Protein AF-A0A3D9HV54-F1 (afdb_monomer_lite)

Radius of gyration: 22.39 Å; chains: 1; bounding box: 38×68×76 Å

Foldseek 3Di:
DDDDDDDDDPDDDPDPPVVVLLVVLVVLLVVLLVLLVCQLVDQLVPDDLVVNLVSLVVSLVSLVVSVVSLVVVVVVVDPDDPPVPPDDPPDDDDPDQCPDDFADFDRLVPQDPSLLVSLSVQLNVLSVVLNVLSPDPDRDSVSSSVSSVSNSVSSVRNRTTDDD

Organism: NCBI:txid1461337

Structure (mmCIF, N/CA/C/O backbone):
data_AF-A0A3D9HV54-F1
#
_entry.id   AF-A0A3D9HV54-F1
#
loop_
_atom_site.group_PDB
_atom_site.id
_atom_site.type_symbol
_atom_site.label_atom_id
_atom_site.label_alt_id
_atom_site.label_comp_id
_atom_site.label_asym_id
_atom_site.label_entity_id
_atom_site.label_seq_id
_atom_site.pdbx_PDB_ins_code
_atom_site.Cartn_x
_atom_site.Cartn_y
_atom_site.Cartn_z
_atom_site.occupancy
_atom_site.B_iso_or_equiv
_atom_site.auth_seq_id
_atom_site.auth_comp_id
_atom_site.auth_asym_id
_atom_site.auth_atom_id
_atom_site.pdbx_PDB_model_num
ATOM 1 N N . MET A 1 1 ? -5.343 48.572 -54.296 1.00 38.91 1 MET A N 1
ATOM 2 C CA . MET A 1 1 ? -4.348 47.652 -54.892 1.00 38.91 1 MET A CA 1
ATOM 3 C C . MET A 1 1 ? -3.222 47.419 -53.892 1.00 38.91 1 MET A C 1
ATOM 5 O O . MET A 1 1 ? -2.746 48.398 -53.340 1.00 38.91 1 MET A O 1
ATOM 9 N N . ARG A 1 2 ? -2.795 46.152 -53.765 1.00 39.44 2 ARG A N 1
ATOM 10 C CA . ARG A 1 2 ? -1.556 45.629 -53.140 1.00 39.44 2 ARG A CA 1
ATOM 11 C C . ARG A 1 2 ? -1.528 45.375 -51.621 1.00 39.44 2 ARG A C 1
ATOM 13 O O . ARG A 1 2 ? -1.143 46.209 -50.817 1.00 39.44 2 ARG A O 1
ATOM 20 N N . ASN A 1 3 ? -1.877 44.122 -51.334 1.00 39.56 3 ASN A N 1
ATOM 21 C CA . ASN A 1 3 ? -1.384 43.187 -50.318 1.00 39.56 3 ASN A CA 1
ATOM 22 C C . ASN A 1 3 ? 0.049 43.420 -49.796 1.00 39.56 3 ASN A C 1
ATOM 24 O O . ASN A 1 3 ? 0.972 43.557 -50.596 1.00 39.56 3 ASN A O 1
ATOM 28 N N . LEU A 1 4 ? 0.227 43.252 -48.481 1.00 38.97 4 LEU A N 1
ATOM 29 C CA . LEU A 1 4 ? 1.415 42.666 -47.839 1.00 38.97 4 LEU A CA 1
ATOM 30 C C . LEU A 1 4 ? 0.943 42.040 -46.504 1.00 38.97 4 LEU A C 1
ATOM 32 O O . LEU A 1 4 ? 0.671 42.746 -45.544 1.00 38.97 4 LEU A O 1
ATOM 36 N N . VAL A 1 5 ? 0.444 40.801 -46.527 1.00 40.56 5 VAL A N 1
ATOM 37 C CA . VAL A 1 5 ? 1.147 39.594 -46.042 1.00 40.56 5 VAL A CA 1
ATOM 38 C C . VAL A 1 5 ? 1.721 39.774 -44.627 1.00 40.56 5 VAL A C 1
ATOM 40 O O . VAL A 1 5 ? 2.899 40.063 -44.453 1.00 40.56 5 VAL A O 1
ATOM 43 N N . ALA A 1 6 ? 0.875 39.557 -43.614 1.00 39.00 6 ALA A N 1
ATOM 44 C CA . ALA A 1 6 ? 1.312 39.239 -42.257 1.00 39.00 6 ALA A CA 1
ATOM 45 C C . ALA A 1 6 ? 1.512 37.717 -42.172 1.00 39.00 6 ALA A C 1
ATOM 47 O O . ALA A 1 6 ? 0.553 36.950 -42.089 1.00 39.00 6 ALA A O 1
ATOM 48 N N . VAL A 1 7 ? 2.766 37.285 -42.280 1.00 40.84 7 VAL A N 1
ATOM 49 C CA . VAL A 1 7 ? 3.201 35.892 -42.147 1.00 40.84 7 VAL A CA 1
ATOM 50 C C . VAL A 1 7 ? 3.849 35.723 -40.776 1.00 40.84 7 VAL A C 1
ATOM 52 O O . VAL A 1 7 ? 4.821 36.399 -40.468 1.00 40.84 7 VAL A O 1
ATOM 55 N N . PHE A 1 8 ? 3.267 34.796 -40.009 1.00 36.28 8 PHE A N 1
ATOM 56 C CA . PHE A 1 8 ? 3.874 33.932 -38.993 1.00 36.28 8 PHE A CA 1
ATOM 57 C C . PHE A 1 8 ? 4.631 34.574 -37.821 1.00 36.28 8 PHE A C 1
ATOM 59 O O . PHE A 1 8 ? 5.726 35.096 -37.975 1.00 36.28 8 PHE A O 1
ATOM 66 N N . THR A 1 9 ? 4.124 34.343 -36.605 1.00 37.31 9 THR A N 1
ATOM 67 C CA . THR A 1 9 ? 4.749 33.412 -35.639 1.00 37.31 9 THR A CA 1
ATOM 68 C C . THR A 1 9 ? 3.738 33.124 -34.521 1.00 37.31 9 THR A C 1
ATOM 70 O O . THR A 1 9 ? 3.607 33.890 -33.575 1.00 37.31 9 THR A O 1
ATOM 73 N N . VAL A 1 10 ? 3.006 32.014 -34.636 1.00 37.72 10 VAL A N 1
ATOM 74 C CA . VAL A 1 10 ? 2.405 31.327 -33.483 1.00 37.72 10 VAL A CA 1
ATOM 75 C C . VAL A 1 10 ? 3.075 29.961 -33.432 1.00 37.72 10 VAL A C 1
ATOM 77 O O . VAL A 1 10 ? 2.656 29.008 -34.077 1.00 37.72 10 VAL A O 1
ATOM 80 N N . ILE A 1 11 ? 4.203 29.927 -32.738 1.00 40.66 11 ILE A N 1
ATOM 81 C CA . ILE A 1 11 ? 4.937 28.743 -32.291 1.00 40.66 11 ILE A CA 1
ATOM 82 C C . ILE A 1 11 ? 5.295 29.162 -30.854 1.00 40.66 11 ILE A C 1
ATOM 84 O O . ILE A 1 11 ? 5.874 30.227 -30.678 1.00 40.66 11 ILE A O 1
ATOM 88 N N . ILE A 1 12 ? 4.876 28.530 -29.762 1.00 38.94 12 ILE A N 1
ATOM 89 C CA . ILE A 1 12 ? 4.873 27.116 -29.397 1.00 38.94 12 ILE A CA 1
ATOM 90 C C . ILE A 1 12 ? 3.765 26.943 -28.346 1.00 38.94 12 ILE A C 1
ATOM 92 O O . ILE A 1 12 ? 3.745 27.675 -27.358 1.00 38.94 12 ILE A O 1
ATOM 96 N N . LEU A 1 13 ? 2.873 25.968 -28.508 1.00 40.38 13 LEU A N 1
ATOM 97 C CA . LEU A 1 13 ? 1.971 25.553 -27.430 1.00 40.38 13 LEU A CA 1
ATOM 98 C C . LEU A 1 13 ? 1.689 24.057 -27.554 1.00 40.38 13 LEU A C 1
ATOM 100 O O . LEU A 1 13 ? 0.578 23.636 -27.840 1.00 40.38 13 LEU A O 1
ATOM 104 N N . THR A 1 14 ? 2.736 23.252 -27.372 1.00 40.50 14 THR A N 1
ATOM 105 C CA . THR A 1 14 ? 2.618 21.785 -27.363 1.00 40.50 14 THR A CA 1
ATOM 106 C C . THR A 1 14 ? 3.770 21.132 -26.596 1.00 40.50 14 THR A C 1
ATOM 108 O O . THR A 1 14 ? 4.453 20.273 -27.122 1.00 40.50 14 THR A O 1
ATOM 111 N N . PHE A 1 15 ? 4.013 21.531 -25.342 1.00 37.34 15 PHE A N 1
ATOM 112 C CA . PHE A 1 15 ? 4.880 20.766 -24.418 1.00 37.34 15 PHE A CA 1
ATOM 113 C C . PHE A 1 15 ? 4.436 20.849 -22.942 1.00 37.34 15 PHE A C 1
ATOM 115 O O . PHE A 1 15 ? 5.237 20.645 -22.039 1.00 37.34 15 PHE A O 1
ATOM 122 N N . ALA A 1 16 ? 3.162 21.152 -22.662 1.00 39.34 16 ALA A N 1
ATOM 123 C CA . ALA A 1 16 ? 2.681 21.321 -21.283 1.00 39.34 16 ALA A CA 1
ATOM 124 C C . ALA A 1 16 ? 1.872 20.130 -20.731 1.00 39.34 16 ALA A C 1
ATOM 126 O O . ALA A 1 16 ? 1.661 20.062 -19.526 1.00 39.34 16 ALA A O 1
ATOM 127 N N . SER A 1 17 ? 1.428 19.179 -21.559 1.00 41.53 17 SER A N 1
ATOM 128 C CA . SER A 1 17 ? 0.615 18.049 -21.078 1.00 41.53 17 SER A CA 1
ATOM 129 C C . SER A 1 17 ? 1.446 16.926 -20.454 1.00 41.53 17 SER A C 1
ATOM 131 O O . SER A 1 17 ? 1.029 16.377 -19.441 1.00 41.53 17 SER A O 1
ATOM 133 N N . ALA A 1 18 ? 2.634 16.631 -20.993 1.00 45.19 18 ALA A N 1
ATOM 134 C CA . ALA A 1 18 ? 3.520 15.586 -20.466 1.00 45.19 18 ALA A CA 1
ATOM 135 C C . ALA A 1 18 ? 4.202 15.986 -19.140 1.00 45.19 18 ALA A C 1
ATOM 13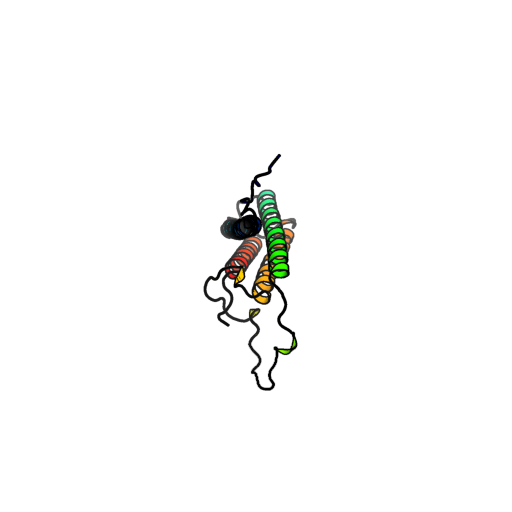7 O O . ALA A 1 18 ? 4.377 15.169 -18.247 1.00 45.19 18 ALA A O 1
ATOM 138 N N . GLY A 1 19 ? 4.556 17.266 -18.965 1.00 41.91 19 GLY A N 1
ATOM 139 C CA . GLY A 1 19 ? 5.186 17.737 -17.722 1.00 41.91 19 GLY A CA 1
ATOM 140 C C . GLY A 1 19 ? 4.221 17.817 -16.533 1.00 41.91 19 GLY A C 1
ATOM 141 O O . GLY A 1 19 ? 4.619 17.592 -15.395 1.00 41.91 19 GLY A O 1
ATOM 142 N N . VAL A 1 20 ? 2.943 18.118 -16.788 1.00 49.72 20 VAL A N 1
ATOM 143 C CA . VAL A 1 20 ? 1.909 18.206 -15.742 1.00 49.72 20 VAL A CA 1
ATOM 144 C C . VAL A 1 20 ? 1.433 16.818 -15.299 1.00 49.72 20 VAL A C 1
ATOM 146 O O . VAL A 1 20 ? 1.108 16.643 -14.128 1.00 49.72 20 VAL A O 1
ATOM 149 N N . THR A 1 21 ? 1.415 15.835 -16.203 1.00 52.75 21 THR A N 1
ATOM 150 C CA . THR A 1 21 ? 1.081 14.430 -15.899 1.00 52.75 21 THR A CA 1
ATOM 151 C C . THR A 1 21 ? 2.181 13.781 -15.063 1.00 52.75 21 THR A C 1
ATOM 153 O O . THR A 1 21 ? 1.912 13.423 -13.918 1.00 52.75 21 THR A O 1
ATOM 156 N N . LEU A 1 22 ? 3.438 13.834 -15.517 1.00 54.16 22 LEU A N 1
ATOM 157 C CA . LEU A 1 22 ? 4.592 13.300 -14.777 1.00 54.16 22 LEU A CA 1
ATOM 158 C C . LEU A 1 22 ? 4.751 13.912 -13.371 1.00 54.16 22 LEU A C 1
ATOM 160 O O . LEU A 1 22 ? 5.004 13.205 -12.395 1.00 54.16 22 LEU A O 1
ATOM 164 N N . ALA A 1 23 ? 4.560 15.230 -13.226 1.00 56.94 23 ALA A N 1
ATOM 165 C CA . ALA A 1 23 ? 4.632 15.891 -11.918 1.00 56.94 23 ALA A CA 1
ATOM 166 C C . ALA A 1 23 ? 3.460 15.515 -10.991 1.00 56.94 23 ALA A C 1
ATOM 168 O O . ALA A 1 23 ? 3.635 15.401 -9.777 1.00 56.94 23 ALA A O 1
ATOM 169 N N . ARG A 1 24 ? 2.260 15.303 -11.545 1.00 59.94 24 ARG A N 1
ATOM 170 C CA . ARG A 1 24 ? 1.082 14.849 -10.789 1.00 59.94 24 ARG A CA 1
ATOM 171 C C . ARG A 1 24 ? 1.207 13.383 -10.365 1.00 59.94 24 ARG A C 1
ATOM 173 O O . ARG A 1 24 ? 0.723 13.016 -9.296 1.00 59.94 24 ARG A O 1
ATOM 180 N N . GLU A 1 25 ? 1.859 12.564 -11.177 1.00 63.03 25 GLU A N 1
ATOM 181 C CA . GLU A 1 25 ? 2.110 11.144 -10.922 1.00 63.03 25 GLU A CA 1
ATOM 182 C C . GLU A 1 25 ? 3.127 10.944 -9.804 1.00 63.03 25 GLU A C 1
ATOM 184 O O . GLU A 1 25 ? 2.811 10.268 -8.820 1.00 63.03 25 GLU A O 1
ATOM 189 N N . ALA A 1 26 ? 4.279 11.618 -9.888 1.00 64.00 26 ALA A N 1
ATOM 190 C CA . ALA A 1 26 ? 5.278 11.627 -8.823 1.00 64.00 26 ALA A CA 1
ATOM 191 C C . ALA A 1 26 ? 4.663 12.080 -7.488 1.00 64.00 26 ALA A C 1
ATOM 193 O O . ALA A 1 26 ? 4.846 11.422 -6.465 1.00 64.00 26 ALA A O 1
ATOM 194 N N . ALA A 1 27 ? 3.826 13.124 -7.515 1.00 75.44 27 ALA A N 1
ATOM 195 C CA . ALA A 1 27 ? 3.105 13.585 -6.332 1.00 75.44 27 ALA A CA 1
ATOM 196 C C . ALA A 1 27 ? 2.131 12.529 -5.771 1.00 75.44 27 ALA A C 1
ATOM 198 O O . ALA A 1 27 ? 2.000 12.403 -4.555 1.00 75.44 27 ALA A O 1
ATOM 199 N N . SER A 1 28 ? 1.458 11.747 -6.625 1.00 79.31 28 SER A N 1
ATOM 200 C CA . SER A 1 28 ? 0.532 10.693 -6.180 1.00 79.31 28 SER A CA 1
ATOM 201 C C . SER A 1 28 ? 1.246 9.494 -5.545 1.00 79.31 28 SER A C 1
ATOM 203 O O . SER A 1 28 ? 0.771 8.962 -4.538 1.00 79.31 28 SER A O 1
ATOM 205 N N . TYR A 1 29 ? 2.409 9.107 -6.079 1.00 83.06 29 TYR A N 1
ATOM 206 C CA . TYR A 1 29 ? 3.256 8.064 -5.503 1.00 83.06 29 TYR A CA 1
ATOM 207 C C . TYR A 1 29 ? 3.849 8.502 -4.163 1.00 83.06 29 TYR A C 1
ATOM 209 O O . TYR A 1 29 ? 3.737 7.775 -3.177 1.00 83.06 29 TYR A O 1
ATOM 217 N N . GLU A 1 30 ? 4.405 9.713 -4.089 1.00 86.50 30 GLU A N 1
ATOM 218 C CA . GLU A 1 30 ? 4.925 10.270 -2.837 1.00 86.50 30 GLU A CA 1
ATOM 219 C C . GLU A 1 30 ? 3.829 10.398 -1.776 1.00 86.50 30 GLU A C 1
ATOM 221 O O . GLU A 1 30 ? 4.044 10.058 -0.612 1.00 86.50 30 GLU A O 1
ATOM 226 N N . GLN A 1 31 ? 2.623 10.820 -2.166 1.00 87.69 31 GLN A N 1
ATOM 227 C CA . GLN A 1 31 ? 1.476 10.868 -1.265 1.00 87.69 31 GLN A CA 1
ATOM 228 C C . GLN A 1 31 ? 1.109 9.472 -0.740 1.00 87.69 31 GLN A C 1
ATOM 230 O O . GLN A 1 31 ? 0.866 9.317 0.459 1.00 87.69 31 GLN A O 1
ATOM 235 N N . ALA A 1 32 ? 1.088 8.453 -1.607 1.00 88.62 32 ALA A N 1
ATOM 236 C CA . ALA A 1 32 ? 0.839 7.074 -1.195 1.00 88.62 32 ALA A CA 1
ATOM 237 C C . ALA A 1 32 ? 1.918 6.568 -0.229 1.00 88.62 32 ALA A C 1
ATOM 239 O O . ALA A 1 32 ? 1.595 5.958 0.790 1.00 88.62 32 ALA A O 1
ATOM 240 N N . LEU A 1 33 ? 3.188 6.847 -0.530 1.00 91.50 33 LEU A N 1
ATOM 241 C CA . LEU A 1 33 ? 4.328 6.432 0.278 1.00 91.50 33 LEU A CA 1
ATOM 242 C C . LEU A 1 33 ? 4.304 7.087 1.664 1.00 91.50 33 LEU A C 1
ATOM 244 O O . LEU A 1 33 ? 4.466 6.394 2.667 1.00 91.50 33 LEU A O 1
ATOM 248 N N . ASN A 1 34 ? 4.036 8.393 1.733 1.00 91.94 34 ASN A N 1
ATOM 249 C CA . ASN A 1 34 ? 3.935 9.128 2.993 1.00 91.94 34 ASN A CA 1
ATOM 250 C C . ASN A 1 34 ? 2.766 8.627 3.846 1.00 91.94 34 ASN A C 1
ATOM 252 O O . ASN A 1 34 ? 2.949 8.342 5.027 1.00 91.94 34 ASN A O 1
ATOM 256 N N . LEU A 1 35 ? 1.587 8.428 3.252 1.00 91.12 35 LEU A N 1
ATOM 257 C CA . LEU A 1 35 ? 0.433 7.903 3.983 1.00 91.12 35 LEU A CA 1
ATOM 258 C C . LEU A 1 35 ? 0.662 6.457 4.455 1.00 91.12 35 LEU A C 1
ATOM 260 O O . LEU A 1 35 ? 0.265 6.098 5.562 1.00 91.12 35 LEU A O 1
ATOM 264 N N . ALA A 1 36 ? 1.320 5.623 3.646 1.00 92.38 36 ALA A N 1
ATOM 265 C CA . ALA A 1 36 ? 1.702 4.271 4.047 1.00 92.38 36 ALA A CA 1
ATOM 266 C C . ALA A 1 36 ? 2.722 4.281 5.191 1.00 92.38 36 ALA A C 1
ATOM 268 O O . ALA A 1 36 ? 2.600 3.480 6.117 1.00 92.38 36 ALA A O 1
ATOM 269 N N . LYS A 1 37 ? 3.683 5.211 5.161 1.00 94.12 37 LYS A N 1
ATOM 270 C CA . LYS A 1 37 ? 4.644 5.418 6.245 1.00 94.12 37 LYS A CA 1
ATOM 271 C C . LYS A 1 37 ? 3.933 5.808 7.538 1.00 94.12 37 LYS A C 1
ATOM 273 O O . LYS A 1 37 ? 4.092 5.114 8.538 1.00 94.12 37 LYS A O 1
ATOM 278 N N . GLU A 1 38 ? 3.089 6.837 7.497 1.00 92.62 38 GLU A N 1
ATOM 279 C CA . GLU A 1 38 ? 2.289 7.275 8.649 1.00 92.62 38 GLU A CA 1
ATOM 280 C C . GLU A 1 38 ? 1.445 6.134 9.223 1.00 92.62 38 GLU A C 1
ATOM 282 O O . GLU A 1 38 ? 1.341 5.973 10.437 1.00 92.62 38 GLU A O 1
ATOM 287 N N . LEU A 1 39 ? 0.844 5.320 8.353 1.00 91.31 39 LEU A N 1
ATOM 288 C CA . LEU A 1 39 ? 0.060 4.163 8.766 1.00 91.31 39 LEU A CA 1
ATOM 289 C C . LEU A 1 39 ? 0.939 3.071 9.389 1.00 91.31 39 LEU A C 1
ATOM 291 O O . LEU A 1 39 ? 0.507 2.425 10.336 1.00 91.31 39 LEU A O 1
ATOM 295 N N . SER A 1 40 ? 2.164 2.872 8.899 1.00 93.06 40 SER A N 1
ATOM 296 C CA . SER A 1 40 ? 3.115 1.908 9.468 1.00 93.06 40 SER A CA 1
ATOM 297 C C . SER A 1 40 ? 3.667 2.333 10.834 1.00 93.06 40 SER A C 1
ATOM 299 O O . SER A 1 40 ? 3.980 1.480 11.661 1.00 93.06 40 SER A O 1
ATOM 301 N N . GLU A 1 41 ? 3.734 3.641 11.086 1.00 92.94 41 GLU A N 1
ATOM 302 C CA . GLU A 1 41 ? 4.189 4.242 12.345 1.00 92.94 41 GLU A CA 1
ATOM 303 C C . GLU A 1 41 ? 3.033 4.461 13.346 1.00 92.94 41 GLU A C 1
ATOM 305 O O . GLU A 1 41 ? 3.260 4.815 14.503 1.00 92.94 41 GLU A O 1
ATOM 310 N N . GLN A 1 42 ? 1.784 4.227 12.925 1.00 91.38 42 GLN A N 1
ATOM 311 C CA . GLN A 1 42 ? 0.586 4.393 13.744 1.00 91.38 42 GLN A CA 1
ATOM 312 C C . GLN A 1 42 ? 0.590 3.444 14.953 1.00 91.38 42 GLN A C 1
ATOM 314 O O . GLN A 1 42 ? 0.822 2.237 14.840 1.00 91.38 42 GLN A O 1
ATOM 319 N N . ASP A 1 43 ? 0.222 3.969 16.123 1.00 92.06 43 ASP A N 1
ATOM 320 C CA . ASP A 1 43 ? -0.128 3.118 17.256 1.00 92.06 43 ASP A CA 1
ATOM 321 C C . ASP A 1 43 ? -1.552 2.567 17.085 1.00 92.06 43 ASP A C 1
ATOM 323 O O . ASP A 1 43 ? -2.553 3.272 17.242 1.00 92.06 43 ASP A O 1
ATOM 327 N N . PHE A 1 44 ? -1.631 1.286 16.732 1.00 90.44 44 PHE A N 1
ATOM 328 C CA . PHE A 1 44 ? -2.882 0.566 16.498 1.00 90.44 44 PHE A CA 1
ATOM 329 C C . PHE A 1 44 ? -3.636 0.204 17.784 1.00 90.44 44 PHE A C 1
ATOM 331 O O . PHE A 1 44 ? -4.787 -0.214 17.700 1.00 90.44 44 PHE A O 1
ATOM 338 N N . ASN A 1 45 ? -3.027 0.368 18.964 1.00 88.19 45 ASN A N 1
ATOM 339 C CA . ASN A 1 45 ? -3.698 0.100 20.240 1.00 88.19 45 ASN A CA 1
ATOM 340 C C . ASN A 1 45 ? -4.607 1.252 20.681 1.00 88.19 45 ASN A C 1
ATOM 342 O O . ASN A 1 45 ? -5.529 1.052 21.468 1.00 88.19 45 ASN A O 1
ATOM 346 N N . THR A 1 46 ? -4.334 2.461 20.192 1.00 89.00 46 THR A N 1
ATOM 347 C CA . THR A 1 46 ? -5.011 3.695 20.608 1.00 89.00 46 THR A CA 1
ATOM 348 C C . THR A 1 46 ? -5.880 4.297 19.503 1.00 89.00 46 THR A C 1
ATOM 350 O O . THR A 1 46 ? -6.803 5.061 19.788 1.00 89.00 46 THR A O 1
ATOM 353 N N . ALA A 1 47 ? -5.631 3.945 18.241 1.00 87.81 47 ALA A N 1
ATOM 354 C CA . ALA A 1 47 ? -6.401 4.437 17.107 1.00 87.81 47 ALA A CA 1
ATOM 355 C C . ALA A 1 47 ? -7.796 3.795 17.010 1.00 87.81 47 ALA A C 1
ATOM 357 O O . ALA A 1 47 ? -7.969 2.588 17.179 1.00 87.81 47 ALA A O 1
ATOM 358 N N . THR A 1 48 ? -8.807 4.594 16.657 1.00 89.62 48 THR A N 1
ATOM 359 C CA . THR A 1 48 ? -10.155 4.062 16.423 1.00 89.62 48 THR A CA 1
ATOM 360 C C . THR A 1 48 ? -10.220 3.287 15.108 1.00 89.62 48 THR A C 1
ATOM 362 O O . THR A 1 48 ? -9.647 3.697 14.094 1.00 89.62 48 THR A O 1
ATOM 365 N N . LYS A 1 49 ? -10.986 2.188 15.098 1.00 89.25 49 LYS A N 1
ATOM 366 C CA . LYS A 1 49 ? -11.242 1.372 13.897 1.00 89.25 49 LYS A CA 1
ATOM 367 C C . LYS A 1 49 ? -11.736 2.215 12.716 1.00 89.25 49 LYS A C 1
ATOM 369 O O . LYS A 1 49 ? -11.299 1.995 11.593 1.00 89.25 49 LYS A O 1
ATOM 374 N N . GLU A 1 50 ? -12.605 3.193 12.963 1.00 89.88 50 GLU A N 1
ATOM 375 C CA . GLU A 1 50 ? -13.129 4.093 11.928 1.00 89.88 50 GLU A CA 1
ATOM 376 C C . GLU A 1 50 ? -12.027 4.951 11.291 1.00 89.88 50 GLU A C 1
ATOM 378 O O . GLU A 1 50 ? -11.904 4.983 10.067 1.00 89.88 50 GLU A O 1
A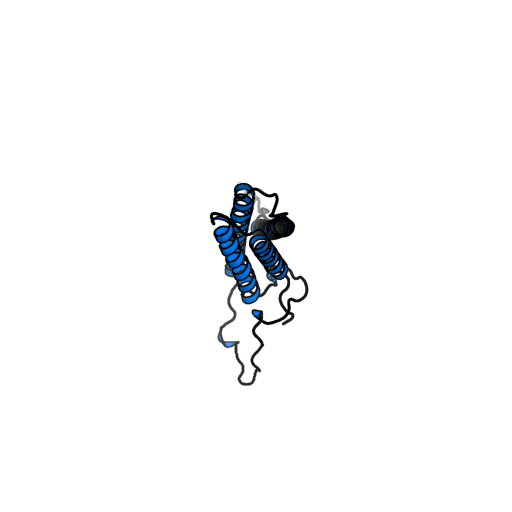TOM 383 N N . THR A 1 51 ? -11.165 5.566 12.108 1.00 90.19 51 THR A N 1
ATOM 384 C CA . THR A 1 51 ? -10.028 6.364 11.619 1.00 90.19 51 THR A CA 1
ATOM 385 C C . THR A 1 51 ? -9.065 5.510 10.801 1.00 90.19 51 THR A C 1
ATOM 387 O O . THR A 1 51 ? -8.656 5.899 9.707 1.00 90.19 51 THR A O 1
ATOM 390 N N . LEU A 1 52 ? -8.723 4.323 11.309 1.00 90.62 52 LEU A N 1
ATOM 391 C CA . LEU A 1 52 ? -7.842 3.384 10.615 1.00 90.62 52 LEU A CA 1
ATOM 392 C C . LEU A 1 52 ? -8.437 2.941 9.280 1.00 90.62 52 LEU A C 1
ATOM 394 O O . LEU A 1 52 ? -7.733 2.883 8.272 1.00 90.62 52 LEU A O 1
ATOM 398 N N . ARG A 1 53 ? -9.746 2.682 9.252 1.00 91.38 53 ARG A N 1
ATOM 399 C CA . ARG A 1 53 ? -10.458 2.292 8.039 1.00 91.38 53 ARG A CA 1
ATOM 400 C C . ARG A 1 53 ? -10.477 3.410 7.010 1.00 91.38 53 ARG A C 1
ATOM 402 O O . ARG A 1 53 ? -10.243 3.142 5.835 1.00 91.38 53 ARG A O 1
ATOM 409 N N . LEU A 1 54 ? -10.718 4.646 7.436 1.00 90.62 54 LEU A N 1
ATOM 410 C CA . LEU A 1 54 ? -10.699 5.803 6.549 1.00 90.62 54 LEU A CA 1
ATOM 411 C C . LEU A 1 54 ? -9.309 6.006 5.931 1.00 90.62 54 LEU A C 1
ATOM 413 O O . LEU A 1 54 ? -9.207 6.167 4.715 1.00 90.62 54 LEU A O 1
ATOM 417 N N . LYS A 1 55 ? -8.239 5.899 6.732 1.00 89.81 55 LYS A N 1
ATOM 418 C CA . LYS A 1 55 ? -6.853 5.941 6.234 1.00 89.81 55 LYS A CA 1
ATOM 419 C C . LYS A 1 55 ? -6.563 4.808 5.242 1.00 89.81 55 LYS A C 1
ATOM 421 O O . LYS A 1 55 ? -6.034 5.070 4.165 1.00 89.81 55 LYS A O 1
ATOM 426 N N . ALA A 1 56 ? -6.947 3.570 5.564 1.00 90.62 56 ALA A N 1
ATOM 427 C CA . ALA A 1 56 ? -6.720 2.408 4.702 1.00 90.62 56 ALA A CA 1
ATOM 428 C C . ALA A 1 56 ? -7.472 2.517 3.361 1.00 90.62 56 ALA A C 1
ATOM 430 O O . ALA A 1 56 ? -6.899 2.271 2.302 1.00 90.62 56 ALA A O 1
ATOM 431 N N . VAL A 1 57 ? -8.738 2.946 3.379 1.00 90.19 57 VAL A N 1
ATOM 432 C CA . VAL A 1 57 ? -9.523 3.172 2.152 1.00 90.19 57 VAL A CA 1
ATOM 433 C C . VAL A 1 57 ? -8.954 4.329 1.332 1.00 90.19 57 VAL A C 1
ATOM 435 O O . VAL A 1 57 ? -8.849 4.208 0.112 1.00 90.19 57 VAL A O 1
ATOM 438 N N . GLY A 1 58 ? -8.55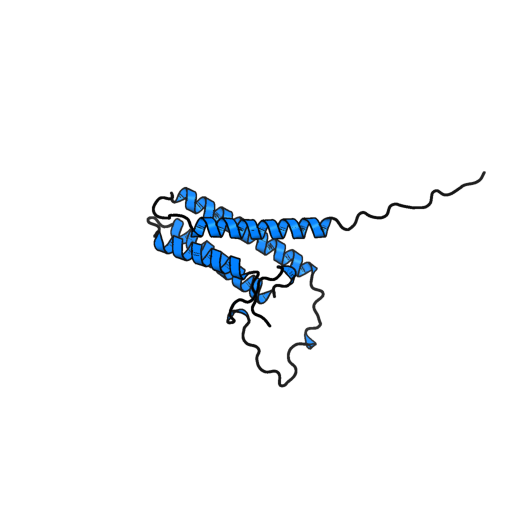5 5.424 1.986 1.00 87.75 58 GLY A N 1
ATOM 439 C CA . GLY A 1 58 ? -7.903 6.554 1.326 1.00 87.75 58 GLY A CA 1
ATOM 440 C C . GLY A 1 58 ? -6.625 6.127 0.606 1.00 87.75 58 GLY A C 1
ATOM 441 O O . GLY A 1 58 ? -6.466 6.399 -0.582 1.00 87.75 58 GLY A O 1
ATOM 442 N N . LEU A 1 59 ? -5.763 5.366 1.284 1.00 89.62 59 LEU A N 1
ATOM 443 C CA . LEU A 1 59 ? -4.551 4.819 0.683 1.00 89.62 59 LEU A CA 1
ATOM 444 C C . LEU A 1 59 ? -4.867 3.859 -0.472 1.00 89.62 59 LEU A C 1
ATOM 446 O O . LEU A 1 59 ? -4.267 3.972 -1.536 1.00 89.62 59 LEU A O 1
ATOM 450 N N . ALA A 1 60 ? -5.851 2.968 -0.319 1.00 89.56 60 ALA A N 1
ATOM 451 C CA . ALA A 1 60 ? -6.283 2.079 -1.397 1.00 89.56 60 ALA A CA 1
ATOM 452 C C . ALA A 1 60 ? -6.749 2.849 -2.647 1.00 89.56 60 ALA A C 1
ATOM 454 O O . ALA A 1 60 ? -6.458 2.436 -3.771 1.00 89.56 60 ALA A O 1
ATOM 455 N N . HIS A 1 61 ? -7.451 3.971 -2.465 1.00 87.94 61 HIS A N 1
ATOM 456 C CA . HIS A 1 61 ? -7.884 4.825 -3.567 1.00 87.94 61 HIS A CA 1
ATOM 457 C C . HIS A 1 61 ? -6.696 5.479 -4.284 1.00 87.94 61 HIS A C 1
ATOM 459 O O . HIS A 1 61 ? -6.615 5.408 -5.509 1.00 87.94 61 HIS A O 1
ATOM 465 N N . ILE A 1 62 ? -5.742 6.039 -3.531 1.00 87.62 62 ILE A N 1
ATOM 466 C CA . ILE A 1 62 ? -4.524 6.639 -4.097 1.00 87.62 62 ILE A CA 1
ATOM 467 C C . ILE A 1 62 ? -3.727 5.588 -4.880 1.00 87.62 62 ILE A C 1
ATOM 469 O O . ILE A 1 62 ? -3.351 5.839 -6.021 1.00 87.62 62 ILE A O 1
ATOM 473 N N . LEU A 1 63 ? -3.538 4.389 -4.317 1.00 87.81 63 LEU A N 1
ATOM 474 C CA . LEU A 1 63 ? -2.811 3.299 -4.976 1.00 87.81 63 LEU A CA 1
ATOM 475 C C . LEU A 1 63 ? -3.467 2.845 -6.279 1.00 87.81 63 LEU A C 1
ATOM 477 O O . LEU A 1 63 ? -2.767 2.562 -7.248 1.00 87.81 63 LEU A O 1
ATOM 481 N N . ASN A 1 64 ? -4.798 2.766 -6.316 1.00 85.94 64 ASN A N 1
ATOM 482 C CA . ASN A 1 64 ? -5.514 2.407 -7.537 1.00 85.94 64 ASN A CA 1
ATOM 483 C C . ASN A 1 64 ? -5.372 3.491 -8.610 1.00 85.94 64 ASN A C 1
ATOM 485 O O . ASN A 1 64 ? -5.115 3.153 -9.760 1.00 85.94 64 ASN A O 1
ATOM 489 N N . ASN A 1 65 ? -5.496 4.769 -8.242 1.00 83.69 65 ASN A N 1
ATOM 490 C CA . ASN A 1 65 ? -5.327 5.870 -9.191 1.00 83.69 65 ASN A CA 1
ATOM 491 C C . ASN A 1 65 ? -3.892 5.928 -9.726 1.00 83.69 65 ASN A C 1
ATOM 493 O O . ASN A 1 65 ? -3.697 6.065 -10.926 1.00 83.69 65 ASN A O 1
ATOM 497 N N . PHE A 1 66 ? -2.894 5.761 -8.854 1.00 84.12 66 PHE A N 1
ATOM 498 C CA . PHE A 1 66 ? -1.492 5.710 -9.259 1.00 84.12 66 PHE A CA 1
ATOM 499 C C . PHE A 1 66 ? -1.224 4.551 -10.228 1.00 84.12 66 PHE A C 1
ATOM 501 O O . PHE A 1 66 ? -0.650 4.766 -11.289 1.00 84.12 66 PHE A O 1
ATOM 508 N N . ALA A 1 67 ? -1.704 3.342 -9.915 1.00 81.31 67 ALA A N 1
ATOM 509 C CA . ALA A 1 67 ? -1.533 2.182 -10.789 1.00 81.31 67 ALA A CA 1
ATOM 510 C C . ALA A 1 67 ? -2.197 2.361 -12.166 1.00 81.31 67 ALA A C 1
ATOM 512 O O . ALA A 1 67 ? -1.645 1.903 -13.163 1.00 81.31 67 ALA A O 1
ATOM 513 N N . LEU A 1 68 ? -3.372 2.999 -12.224 1.00 77.94 68 LEU A N 1
ATOM 514 C CA . LEU A 1 68 ? -4.064 3.287 -13.483 1.00 77.94 68 LEU A CA 1
ATOM 515 C C . LEU A 1 68 ? -3.307 4.326 -14.315 1.00 77.94 68 LEU A C 1
ATOM 517 O O . LEU A 1 68 ? -3.053 4.074 -15.488 1.00 77.94 68 LEU A O 1
ATOM 521 N N . ASN A 1 69 ? -2.885 5.433 -13.701 1.00 75.94 69 ASN A N 1
ATOM 522 C CA . ASN A 1 69 ? -2.136 6.482 -14.394 1.00 75.94 69 ASN A CA 1
ATOM 523 C C . ASN A 1 69 ? -0.796 5.953 -14.931 1.00 75.94 69 ASN A C 1
ATOM 525 O O . ASN A 1 69 ? -0.468 6.161 -16.092 1.00 75.94 69 ASN A O 1
ATOM 529 N N . GLU A 1 70 ? -0.048 5.198 -14.121 1.00 76.94 70 GLU A N 1
ATOM 530 C CA . GLU A 1 70 ? 1.200 4.564 -14.566 1.00 76.94 70 GLU A CA 1
ATOM 531 C C . GLU A 1 70 ? 0.969 3.570 -15.705 1.00 76.94 70 GLU A C 1
ATOM 533 O O . GLU A 1 70 ? 1.778 3.485 -16.628 1.00 76.94 70 GLU A O 1
ATOM 538 N N . ALA A 1 71 ? -0.137 2.820 -15.679 1.00 72.75 71 ALA A N 1
ATOM 539 C CA . ALA A 1 71 ? -0.486 1.929 -16.778 1.00 72.75 71 ALA A CA 1
ATOM 540 C C . ALA A 1 71 ? -0.792 2.703 -18.074 1.00 72.75 71 ALA A C 1
ATOM 542 O O . ALA A 1 71 ? -0.379 2.256 -19.143 1.00 72.75 71 ALA A O 1
ATOM 543 N N . GLU A 1 72 ? -1.467 3.853 -17.990 1.00 70.69 72 GLU A N 1
ATOM 544 C CA . GLU A 1 72 ? -1.727 4.738 -19.135 1.00 70.69 72 GLU A CA 1
ATOM 545 C C . GLU A 1 72 ? -0.419 5.294 -19.720 1.00 70.69 72 GLU A C 1
ATOM 547 O O . GLU A 1 72 ? -0.155 5.110 -20.909 1.00 70.69 72 GLU A O 1
ATOM 552 N N . VAL A 1 73 ? 0.466 5.850 -18.888 1.00 68.19 73 VAL A N 1
ATOM 553 C CA . VAL A 1 73 ? 1.774 6.376 -19.323 1.00 68.19 73 VAL A CA 1
ATOM 554 C C . VAL A 1 73 ? 2.639 5.287 -19.958 1.00 68.19 73 VAL A C 1
ATOM 556 O O . VAL A 1 73 ? 3.254 5.485 -21.010 1.00 68.19 73 VAL A O 1
ATOM 559 N N . ARG A 1 74 ? 2.668 4.092 -19.363 1.00 70.06 74 ARG A N 1
ATOM 560 C CA . ARG A 1 74 ? 3.419 2.948 -19.904 1.00 70.06 74 ARG A CA 1
ATOM 561 C C . ARG A 1 74 ? 2.822 2.421 -21.207 1.00 70.06 74 ARG A C 1
ATOM 563 O O . ARG A 1 74 ? 3.580 1.950 -22.057 1.00 70.06 74 ARG A O 1
ATOM 570 N N . ALA A 1 75 ? 1.503 2.504 -21.390 1.00 66.75 75 ALA A N 1
ATOM 571 C CA . ALA A 1 75 ? 0.842 2.153 -22.646 1.00 66.75 75 ALA A CA 1
ATOM 572 C C . ALA A 1 75 ? 1.170 3.156 -23.765 1.00 66.75 75 ALA A C 1
ATOM 574 O O . ALA A 1 75 ? 1.395 2.745 -24.903 1.00 66.75 75 ALA A O 1
ATOM 575 N N . GLU A 1 76 ? 1.272 4.447 -23.443 1.00 60.94 76 GLU A N 1
ATOM 576 C CA . GLU A 1 76 ? 1.693 5.497 -24.383 1.00 60.94 76 GLU A CA 1
ATOM 577 C C . GLU A 1 76 ? 3.189 5.409 -24.739 1.00 60.94 76 GLU A C 1
ATOM 579 O O . GLU A 1 76 ? 3.589 5.730 -25.859 1.00 60.94 76 GLU A O 1
ATOM 584 N N . SER A 1 77 ? 4.020 4.914 -23.816 1.00 54.31 77 SER A N 1
ATOM 585 C CA . SER A 1 77 ? 5.477 4.800 -23.971 1.00 54.31 77 SER A CA 1
ATOM 586 C C . SER A 1 77 ? 5.936 3.644 -24.884 1.00 54.31 77 SER A C 1
ATOM 588 O O . SER A 1 77 ? 7.094 3.602 -25.307 1.00 54.31 77 SER A O 1
ATOM 590 N N . LYS A 1 78 ? 5.060 2.690 -25.247 1.00 54.00 78 LYS A N 1
ATOM 591 C CA . LYS A 1 78 ? 5.476 1.456 -25.943 1.00 54.00 78 LYS A CA 1
ATOM 592 C C . LYS A 1 78 ? 5.013 1.350 -27.395 1.00 54.00 78 LYS A C 1
ATOM 594 O O . LYS A 1 78 ? 4.045 0.669 -27.720 1.00 54.00 78 LYS A O 1
ATOM 599 N N . VAL A 1 79 ? 5.863 1.841 -28.299 1.00 44.62 79 VAL A N 1
ATOM 600 C CA . VAL A 1 79 ? 6.125 1.126 -29.559 1.00 44.62 79 VAL A CA 1
ATOM 601 C C . VAL A 1 79 ? 6.915 -0.129 -29.180 1.00 44.62 79 VAL A C 1
ATOM 603 O O . VAL A 1 79 ? 8.108 -0.058 -28.894 1.00 44.62 79 VAL A O 1
ATOM 606 N N . ALA A 1 80 ? 6.242 -1.276 -29.082 1.00 48.53 80 ALA A N 1
ATOM 607 C CA . ALA A 1 80 ? 6.894 -2.530 -28.718 1.00 48.53 80 ALA A CA 1
ATOM 608 C C . ALA A 1 80 ? 8.029 -2.862 -29.714 1.00 48.53 80 ALA A C 1
ATOM 610 O O . ALA A 1 80 ? 7.782 -2.879 -30.925 1.00 48.53 80 ALA A O 1
ATOM 611 N N . PRO A 1 81 ? 9.257 -3.175 -29.255 1.00 45.91 81 PRO A N 1
ATOM 612 C CA . PRO A 1 81 ? 10.242 -3.814 -30.116 1.00 45.91 81 PRO A CA 1
ATOM 613 C C . PRO A 1 81 ? 9.681 -5.165 -30.586 1.00 45.91 81 PRO A C 1
ATOM 615 O O . PRO A 1 81 ? 8.992 -5.837 -29.810 1.00 45.91 81 PRO A O 1
ATOM 618 N N . PRO A 1 82 ? 9.949 -5.591 -31.833 1.00 41.69 82 PRO A N 1
ATOM 619 C CA . PRO A 1 82 ? 9.421 -6.845 -32.347 1.00 41.69 82 PRO A CA 1
ATOM 620 C C . PRO A 1 82 ? 9.809 -8.007 -31.425 1.00 41.69 82 PRO A C 1
ATOM 622 O O . PRO A 1 82 ? 10.981 -8.195 -31.097 1.00 41.69 82 PRO A O 1
ATOM 625 N N . LEU A 1 83 ? 8.809 -8.816 -31.059 1.00 50.41 83 LEU A N 1
ATOM 626 C CA . LEU A 1 83 ? 8.888 -10.004 -30.190 1.00 50.41 83 LEU A CA 1
ATOM 627 C C . LEU A 1 83 ? 9.925 -11.061 -30.638 1.00 50.41 83 LEU A C 1
ATOM 629 O O . LEU A 1 83 ? 10.141 -12.046 -29.942 1.00 50.41 83 LEU A O 1
ATOM 633 N N . ALA A 1 84 ? 10.593 -10.858 -31.775 1.00 41.53 84 ALA A N 1
ATOM 634 C CA . ALA A 1 84 ? 11.640 -11.717 -32.317 1.00 41.53 84 ALA A CA 1
ATOM 635 C C . ALA A 1 84 ? 13.032 -11.527 -31.668 1.00 41.53 84 ALA A C 1
ATOM 637 O O . ALA A 1 84 ? 13.974 -12.210 -32.061 1.00 41.53 84 ALA A O 1
ATOM 638 N N . ALA A 1 85 ? 13.197 -10.613 -30.703 1.00 49.16 85 ALA A N 1
ATOM 639 C CA . ALA A 1 85 ? 14.487 -10.363 -30.042 1.00 49.16 85 ALA A CA 1
ATOM 640 C C . ALA A 1 85 ? 14.718 -11.152 -28.736 1.00 49.16 85 ALA A C 1
ATOM 642 O O . ALA A 1 85 ? 15.805 -11.068 -28.165 1.00 49.16 85 ALA A O 1
ATOM 643 N N . LEU A 1 86 ? 13.730 -11.904 -28.243 1.00 53.34 86 LEU A N 1
ATOM 644 C CA . LEU A 1 86 ? 13.831 -12.594 -26.957 1.00 53.34 86 LEU A CA 1
ATOM 645 C C . LEU A 1 86 ? 14.128 -14.077 -27.176 1.00 53.34 86 LEU A C 1
ATOM 647 O O . LEU A 1 86 ? 13.318 -14.803 -27.742 1.00 53.34 86 LEU A O 1
ATOM 651 N N . SER A 1 87 ? 15.308 -14.476 -26.693 1.00 52.00 87 SER A N 1
ATOM 652 C CA . SER A 1 87 ? 15.897 -15.820 -26.696 1.00 52.00 87 SER A CA 1
ATOM 653 C C . SER A 1 87 ? 16.744 -16.147 -27.930 1.00 52.00 87 SER A C 1
ATOM 655 O O . SER A 1 87 ? 16.333 -16.864 -28.842 1.00 52.00 87 SER A O 1
ATOM 657 N N . ARG A 1 88 ? 18.007 -15.693 -27.912 1.00 56.12 88 ARG A N 1
ATOM 658 C CA . ARG A 1 88 ? 19.058 -16.358 -28.694 1.00 56.12 88 ARG A CA 1
ATOM 659 C C . ARG A 1 88 ? 19.285 -17.759 -28.104 1.00 56.12 88 ARG A C 1
ATOM 661 O O . ARG A 1 88 ? 19.414 -17.875 -26.883 1.00 56.12 88 ARG A O 1
ATOM 668 N N . PRO A 1 89 ? 19.358 -18.820 -28.924 1.00 49.75 89 PRO A N 1
ATOM 669 C CA . PRO A 1 89 ? 19.715 -20.149 -28.437 1.00 49.75 89 PRO A CA 1
ATOM 670 C C . PRO A 1 89 ? 21.064 -20.097 -27.701 1.00 49.75 89 PRO A C 1
ATOM 672 O O . PRO A 1 89 ? 22.066 -19.705 -28.296 1.00 49.75 89 PRO A O 1
ATOM 675 N N . GLY A 1 90 ? 21.082 -20.455 -26.412 1.00 56.88 90 GLY A N 1
ATOM 676 C CA . GLY A 1 90 ? 22.289 -20.467 -25.570 1.00 56.88 90 GLY A CA 1
ATOM 677 C C . GLY A 1 90 ? 22.378 -19.377 -24.493 1.00 56.88 90 GLY A C 1
ATOM 678 O O . GLY A 1 90 ? 23.342 -19.378 -23.733 1.00 56.88 90 GLY A O 1
ATOM 679 N N . GLU A 1 91 ? 21.402 -18.470 -24.382 1.00 55.41 91 GLU A N 1
ATOM 680 C CA . GLU A 1 91 ? 21.348 -17.520 -23.261 1.00 55.41 91 GLU A CA 1
ATOM 681 C C . GLU A 1 91 ? 20.866 -18.233 -21.985 1.00 55.41 91 GLU A C 1
ATOM 683 O O . GLU A 1 91 ? 19.830 -18.903 -21.986 1.00 55.41 91 GLU A O 1
ATOM 688 N N . ALA A 1 92 ? 21.646 -18.132 -20.904 1.00 60.34 92 ALA A N 1
ATOM 689 C CA . ALA A 1 92 ? 21.279 -18.702 -19.612 1.00 60.34 92 ALA A CA 1
ATOM 690 C C . ALA A 1 92 ? 19.956 -18.084 -19.118 1.00 60.34 92 ALA A C 1
ATOM 692 O O . ALA A 1 92 ? 19.729 -16.891 -19.342 1.00 60.34 92 ALA A O 1
ATOM 693 N N . PRO A 1 93 ? 19.084 -18.858 -18.444 1.00 60.66 93 PRO A N 1
ATOM 694 C CA . PRO A 1 93 ? 17.855 -18.312 -17.891 1.00 60.66 93 PRO A CA 1
ATOM 695 C C . PRO A 1 93 ? 18.202 -17.176 -16.927 1.00 60.66 93 PRO A C 1
ATOM 697 O O . PRO A 1 93 ? 18.892 -17.386 -15.928 1.00 60.66 93 PRO A O 1
ATOM 700 N N . LYS A 1 94 ? 17.747 -15.962 -17.250 1.00 62.53 94 LYS A N 1
ATOM 701 C CA . LYS A 1 94 ? 17.866 -14.825 -16.339 1.00 62.53 94 LYS A CA 1
ATOM 702 C C . LYS A 1 94 ? 16.973 -15.089 -15.121 1.00 62.53 94 LYS A C 1
ATOM 704 O O . LYS A 1 94 ? 15.834 -15.524 -15.309 1.00 62.53 94 LYS A O 1
ATOM 709 N N . PRO A 1 95 ? 17.469 -14.868 -13.893 1.00 66.06 95 PRO A N 1
ATOM 710 C CA . PRO A 1 95 ? 16.665 -15.041 -12.691 1.00 66.06 95 PRO A CA 1
ATOM 711 C C . PRO A 1 95 ? 15.459 -14.094 -12.705 1.00 66.06 95 PRO A C 1
ATOM 713 O O . PRO A 1 95 ? 15.564 -12.954 -13.163 1.00 66.06 95 PRO A O 1
ATOM 716 N N . ASP A 1 96 ? 14.319 -14.564 -12.194 1.00 79.44 96 ASP A N 1
ATOM 717 C CA . ASP A 1 96 ? 13.093 -13.767 -12.098 1.00 79.44 96 ASP A CA 1
ATOM 718 C C . ASP A 1 96 ? 13.368 -12.485 -11.301 1.00 79.44 96 ASP A C 1
ATOM 720 O O . ASP A 1 96 ? 13.815 -12.543 -10.1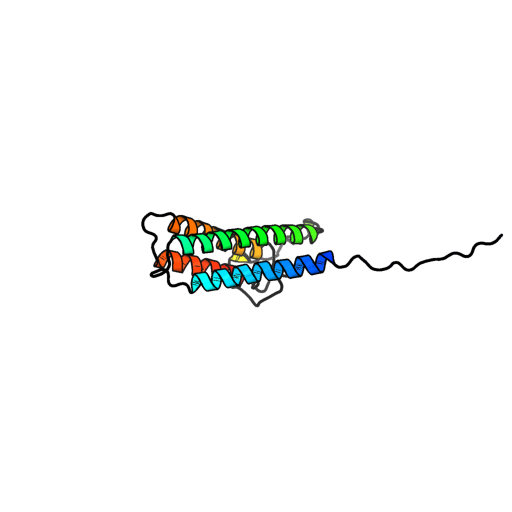53 1.00 79.44 96 ASP A O 1
ATOM 724 N N . ILE A 1 97 ? 13.102 -11.330 -11.915 1.00 79.50 97 ILE A N 1
ATOM 725 C CA . ILE A 1 97 ? 13.337 -10.008 -11.330 1.00 79.50 97 ILE A CA 1
ATOM 726 C C . ILE A 1 97 ? 12.636 -9.845 -9.977 1.00 79.50 97 ILE A C 1
ATOM 728 O O . ILE A 1 97 ? 13.172 -9.182 -9.099 1.00 79.50 97 ILE A O 1
ATOM 732 N N . LEU A 1 98 ? 11.493 -10.504 -9.757 1.00 81.81 98 LEU A N 1
ATOM 733 C CA . LEU A 1 98 ? 10.754 -10.439 -8.490 1.00 81.81 98 LEU A CA 1
ATOM 734 C C . LEU A 1 98 ? 11.421 -11.211 -7.345 1.00 81.81 98 LEU A C 1
ATOM 736 O O . LEU A 1 98 ? 11.080 -11.004 -6.181 1.00 81.81 98 LEU A O 1
ATOM 740 N N . THR A 1 99 ? 12.359 -12.103 -7.665 1.00 82.06 99 THR A N 1
ATOM 741 C CA . THR A 1 99 ? 13.106 -12.903 -6.681 1.00 82.06 99 THR A CA 1
ATOM 742 C C . THR A 1 99 ? 14.443 -12.277 -6.297 1.00 82.06 99 THR A C 1
ATOM 744 O O . THR A 1 99 ? 15.108 -12.748 -5.374 1.00 82.06 99 THR A O 1
ATOM 747 N N . GLN A 1 100 ? 14.842 -11.213 -6.991 1.00 84.19 100 GLN A N 1
ATOM 748 C CA . GLN A 1 100 ? 16.115 -10.541 -6.781 1.00 84.19 100 GLN A CA 1
ATOM 749 C C . GLN A 1 100 ? 16.008 -9.460 -5.687 1.00 84.19 100 GLN A C 1
ATOM 751 O O . GLN A 1 100 ? 14.927 -8.910 -5.452 1.00 84.19 100 GLN A O 1
ATOM 756 N N . PRO A 1 101 ? 17.113 -9.143 -4.985 1.00 85.31 101 PRO A N 1
ATOM 757 C CA . PRO A 1 101 ? 17.129 -8.058 -4.010 1.00 85.31 101 PRO A CA 1
ATOM 758 C C . PRO A 1 101 ? 16.889 -6.700 -4.686 1.00 85.31 101 PRO A C 1
ATOM 760 O O . PRO A 1 101 ? 17.345 -6.463 -5.803 1.00 85.31 101 PRO A O 1
ATOM 763 N N . ALA A 1 102 ? 16.192 -5.801 -3.985 1.00 88.69 102 ALA A N 1
ATOM 764 C CA . ALA A 1 102 ? 15.976 -4.428 -4.440 1.00 88.69 102 ALA A CA 1
ATOM 765 C C . ALA A 1 102 ? 17.316 -3.689 -4.622 1.00 88.69 102 ALA A C 1
ATOM 767 O O . ALA A 1 102 ? 18.236 -3.874 -3.820 1.00 88.69 102 ALA A O 1
ATOM 768 N N . GLY A 1 103 ? 17.410 -2.867 -5.668 1.00 89.88 103 GLY A N 1
ATOM 769 C CA . GLY A 1 103 ? 18.608 -2.101 -6.018 1.00 89.88 103 GLY A CA 1
ATOM 770 C C . GLY A 1 103 ? 18.576 -0.654 -5.523 1.00 89.88 103 GLY A C 1
ATOM 771 O O . GLY A 1 103 ? 17.963 -0.329 -4.503 1.00 89.88 103 GLY A O 1
ATOM 772 N N . GLU A 1 104 ? 19.262 0.223 -6.254 1.00 90.12 104 GLU A N 1
ATOM 773 C CA . GLU A 1 104 ? 19.268 1.665 -5.995 1.00 90.12 104 GLU A CA 1
ATOM 774 C C . GLU A 1 104 ? 17.971 2.337 -6.464 1.00 90.12 104 GLU A C 1
ATOM 776 O O . GLU A 1 104 ? 17.218 1.794 -7.272 1.00 90.12 104 GLU A O 1
ATOM 781 N N . THR A 1 105 ? 17.702 3.537 -5.945 1.00 89.00 105 THR A N 1
ATOM 782 C CA . THR A 1 105 ? 16.536 4.322 -6.357 1.00 89.00 105 THR A CA 1
ATOM 783 C C . THR A 1 105 ? 16.716 4.846 -7.782 1.00 89.00 105 THR A C 1
ATOM 785 O O . THR A 1 105 ? 17.697 5.527 -8.070 1.00 89.00 105 THR A O 1
ATOM 788 N N . VAL A 1 106 ? 15.733 4.592 -8.642 1.00 85.75 106 VAL A N 1
ATOM 789 C CA . VAL A 1 106 ? 15.654 5.095 -10.021 1.00 85.75 106 VAL A CA 1
ATOM 790 C C . VAL A 1 106 ? 14.344 5.857 -10.241 1.00 85.75 106 VAL A C 1
ATOM 792 O O . VAL A 1 106 ? 13.417 5.769 -9.431 1.00 85.75 106 VAL A O 1
ATOM 795 N N . ALA A 1 107 ? 14.259 6.616 -11.334 1.00 83.12 107 ALA A N 1
ATOM 796 C CA . ALA A 1 107 ? 13.017 7.280 -11.727 1.00 83.12 107 ALA A CA 1
ATOM 797 C C . ALA A 1 107 ? 11.951 6.250 -12.166 1.00 83.12 107 ALA A C 1
ATOM 799 O O . ALA A 1 107 ? 12.288 5.180 -12.672 1.00 83.12 107 ALA A O 1
ATOM 800 N N . LEU A 1 108 ? 10.661 6.544 -11.949 1.00 81.44 108 LEU A N 1
ATOM 801 C CA . LEU A 1 108 ? 9.565 5.585 -12.187 1.00 81.44 108 LEU A CA 1
ATOM 802 C C . LEU A 1 108 ? 9.471 5.117 -13.652 1.00 81.44 108 LEU A C 1
ATOM 804 O O . LEU A 1 108 ? 9.148 3.955 -13.905 1.00 81.44 108 LEU A O 1
ATOM 808 N N . ASP A 1 109 ? 9.833 5.979 -14.601 1.00 80.00 109 ASP A N 1
ATOM 809 C CA . ASP A 1 109 ? 9.914 5.682 -16.037 1.00 80.00 109 ASP A CA 1
ATOM 810 C C . ASP A 1 109 ? 11.026 4.674 -16.387 1.00 80.00 109 ASP A C 1
ATOM 812 O O . ASP A 1 109 ? 10.953 3.991 -17.407 1.00 80.00 109 ASP A O 1
ATOM 816 N N . GLN A 1 110 ? 12.029 4.534 -15.518 1.00 82.31 110 GLN A N 1
ATOM 817 C CA . GLN A 1 110 ? 13.120 3.565 -15.641 1.00 82.31 110 GLN A CA 1
ATOM 818 C C . GLN A 1 110 ? 12.817 2.234 -14.940 1.00 82.31 110 GLN A C 1
ATOM 820 O O . GLN A 1 110 ? 13.570 1.270 -15.094 1.00 82.31 110 GLN A O 1
ATOM 825 N N . VAL A 1 111 ? 11.724 2.149 -14.175 1.00 84.50 111 VAL A N 1
ATOM 826 C CA . VAL A 1 111 ? 11.341 0.923 -13.470 1.00 84.50 111 VAL A CA 1
ATOM 827 C C . VAL A 1 111 ? 10.772 -0.096 -14.464 1.00 84.50 111 VAL A C 1
ATOM 829 O O . VAL A 1 111 ? 9.788 0.205 -15.147 1.00 84.50 111 VAL A O 1
ATOM 832 N N . PRO A 1 112 ? 11.306 -1.332 -14.522 1.00 85.56 112 PRO A N 1
ATOM 833 C CA . PRO A 1 112 ? 10.738 -2.390 -15.351 1.00 85.56 112 PRO A CA 1
ATOM 834 C C . PRO A 1 112 ? 9.289 -2.711 -14.965 1.00 85.56 112 PRO A C 1
ATOM 836 O O . PRO A 1 112 ? 8.989 -2.907 -13.787 1.00 85.56 112 PRO A O 1
ATOM 839 N N . ASP A 1 113 ? 8.402 -2.858 -15.954 1.00 82.81 113 ASP A N 1
ATOM 840 C CA . ASP A 1 113 ? 6.971 -3.121 -15.723 1.00 82.81 113 ASP A CA 1
ATOM 841 C C . ASP A 1 113 ? 6.718 -4.310 -14.796 1.00 82.81 113 ASP A C 1
ATOM 843 O O . ASP A 1 113 ? 5.875 -4.234 -13.910 1.00 82.81 113 ASP A O 1
ATOM 847 N N . ALA A 1 114 ? 7.457 -5.409 -14.977 1.00 84.50 114 ALA A N 1
ATOM 848 C CA . ALA A 1 114 ? 7.292 -6.604 -14.155 1.00 84.50 114 ALA A CA 1
ATOM 849 C C . ALA A 1 114 ? 7.556 -6.313 -12.667 1.00 84.50 114 ALA A C 1
ATOM 851 O O . ALA A 1 114 ? 6.804 -6.775 -11.812 1.00 84.50 114 ALA A O 1
ATOM 852 N N . TRP A 1 115 ? 8.577 -5.502 -12.366 1.00 87.62 115 TRP A N 1
ATOM 853 C CA . TRP A 1 115 ? 8.891 -5.080 -11.001 1.00 87.62 115 TRP A CA 1
ATOM 854 C C . TRP A 1 115 ? 7.818 -4.148 -10.441 1.00 87.62 115 TRP A C 1
ATOM 856 O O . TRP A 1 115 ? 7.300 -4.394 -9.350 1.00 87.62 115 TRP A O 1
ATOM 866 N N . PHE A 1 116 ? 7.443 -3.122 -11.213 1.00 87.94 116 PHE A N 1
ATOM 867 C CA . PHE A 1 116 ? 6.398 -2.172 -10.840 1.00 87.94 116 PHE A CA 1
ATOM 868 C C . PHE A 1 116 ? 5.088 -2.893 -10.497 1.00 87.94 116 PHE A C 1
ATOM 870 O O . PHE A 1 116 ? 4.566 -2.751 -9.391 1.00 87.94 116 PHE A O 1
ATOM 877 N N . LEU A 1 117 ? 4.594 -3.729 -11.416 1.00 86.06 117 LEU A N 1
ATOM 878 C CA . LEU A 1 117 ? 3.358 -4.489 -11.243 1.00 86.06 117 LEU A CA 1
ATOM 879 C C . LEU A 1 117 ? 3.450 -5.442 -10.048 1.00 86.06 117 LEU A C 1
ATOM 881 O O . LEU A 1 117 ? 2.528 -5.488 -9.237 1.00 86.06 117 LEU A O 1
ATOM 885 N N . GLY A 1 118 ? 4.571 -6.150 -9.886 1.00 86.62 118 GLY A N 1
ATOM 886 C CA . GLY A 1 118 ? 4.770 -7.073 -8.770 1.00 86.62 118 GLY A CA 1
ATOM 887 C C . GLY A 1 118 ? 4.720 -6.387 -7.402 1.00 86.62 118 GLY A C 1
ATOM 888 O O . GLY A 1 118 ? 4.031 -6.869 -6.496 1.00 86.62 118 GLY A O 1
ATOM 889 N N . MET A 1 119 ? 5.405 -5.249 -7.246 1.00 92.38 119 MET A N 1
ATOM 890 C CA . MET A 1 119 ? 5.405 -4.481 -5.994 1.00 92.38 119 MET A CA 1
ATOM 891 C C . MET A 1 119 ? 4.040 -3.838 -5.722 1.00 92.38 119 MET A C 1
ATOM 893 O O . MET A 1 119 ? 3.538 -3.907 -4.595 1.00 92.38 119 MET A O 1
ATOM 897 N N . MET A 1 120 ? 3.394 -3.286 -6.754 1.00 90.00 120 MET A N 1
ATOM 898 C CA . MET A 1 120 ? 2.060 -2.692 -6.638 1.00 90.00 120 MET A CA 1
ATOM 899 C C . MET A 1 120 ? 0.993 -3.729 -6.281 1.00 90.00 120 MET A C 1
ATOM 901 O O . MET A 1 120 ? 0.180 -3.490 -5.386 1.00 90.00 120 MET A O 1
ATOM 905 N N . ASP A 1 121 ? 1.009 -4.907 -6.902 1.00 89.56 121 ASP A N 1
ATOM 906 C CA . ASP A 1 121 ? 0.083 -5.988 -6.565 1.00 89.56 121 ASP A CA 1
ATOM 907 C C . ASP A 1 121 ? 0.308 -6.507 -5.145 1.00 89.56 121 ASP A C 1
ATOM 909 O O . ASP A 1 121 ? -0.656 -6.775 -4.422 1.00 89.56 121 ASP A O 1
ATOM 913 N N . ALA A 1 122 ? 1.563 -6.607 -4.698 1.00 92.56 122 ALA A N 1
ATOM 914 C CA . ALA A 1 122 ? 1.873 -6.975 -3.323 1.00 92.56 122 ALA A CA 1
ATOM 915 C C . ALA A 1 122 ? 1.336 -5.937 -2.320 1.00 92.56 122 ALA A C 1
ATOM 917 O O . ALA A 1 122 ? 0.682 -6.313 -1.345 1.00 92.56 122 ALA A O 1
ATOM 918 N N . ALA A 1 123 ? 1.534 -4.638 -2.574 1.00 93.12 123 ALA A N 1
ATOM 919 C CA . ALA A 1 123 ? 0.977 -3.567 -1.747 1.00 93.12 123 ALA A CA 1
ATOM 920 C C . ALA A 1 123 ? -0.565 -3.596 -1.721 1.00 93.12 123 ALA A C 1
ATOM 922 O O . ALA A 1 123 ? -1.168 -3.516 -0.650 1.00 93.12 123 ALA A O 1
ATOM 923 N N . ARG A 1 124 ? -1.220 -3.787 -2.874 1.00 91.81 124 ARG A N 1
ATOM 924 C CA . ARG A 1 124 ? -2.691 -3.853 -2.987 1.00 91.81 124 ARG A CA 1
ATOM 925 C C . ARG A 1 124 ? -3.288 -5.080 -2.299 1.00 91.81 124 ARG A C 1
ATOM 927 O O . ARG A 1 124 ? -4.365 -4.971 -1.713 1.00 91.81 124 ARG A O 1
ATOM 934 N N . ARG A 1 125 ? -2.615 -6.235 -2.344 1.00 93.56 125 ARG A N 1
ATOM 935 C CA . ARG A 1 125 ? -3.033 -7.432 -1.591 1.00 93.56 125 ARG A CA 1
ATOM 936 C C . ARG A 1 125 ? -2.989 -7.178 -0.088 1.00 93.56 125 ARG A C 1
ATOM 938 O O . ARG A 1 125 ? -4.015 -7.324 0.566 1.00 93.56 125 ARG A O 1
ATOM 945 N N . ASN A 1 126 ? -1.865 -6.681 0.426 1.00 96.12 126 ASN A N 1
ATOM 946 C CA . ASN A 1 126 ? -1.738 -6.361 1.851 1.00 96.12 126 ASN A CA 1
ATOM 947 C C . ASN A 1 126 ? -2.750 -5.288 2.290 1.00 96.12 126 ASN A C 1
ATOM 949 O O . ASN A 1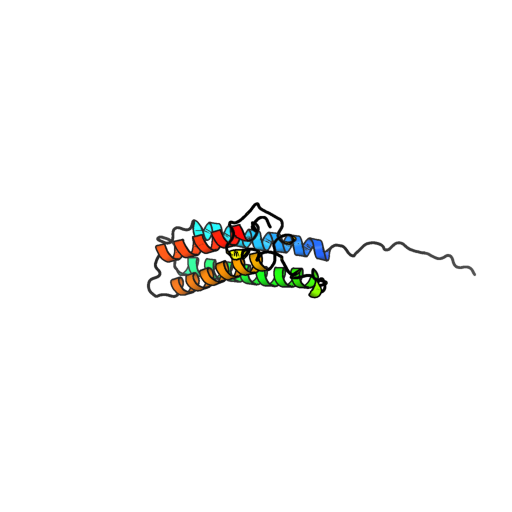 126 ? -3.294 -5.362 3.388 1.00 96.12 126 ASN A O 1
ATOM 953 N N . MET A 1 127 ? -3.060 -4.322 1.418 1.00 94.75 127 MET A N 1
ATOM 954 C CA . MET A 1 127 ? -4.105 -3.327 1.669 1.00 94.75 127 MET A CA 1
ATOM 955 C C . MET A 1 127 ? -5.493 -3.955 1.809 1.00 94.75 127 MET A C 1
ATOM 957 O O . MET A 1 127 ? -6.250 -3.617 2.717 1.00 94.75 127 MET A O 1
ATOM 961 N N . ARG A 1 128 ? -5.835 -4.888 0.916 1.00 94.38 128 ARG A N 1
ATOM 962 C CA . ARG A 1 128 ? -7.100 -5.626 0.980 1.00 94.38 128 ARG A CA 1
ATOM 963 C C . ARG A 1 128 ? -7.203 -6.425 2.275 1.00 94.38 128 ARG A C 1
ATOM 965 O O . ARG A 1 128 ? -8.242 -6.374 2.927 1.00 94.38 128 ARG A O 1
ATOM 972 N N . ASP A 1 129 ? -6.123 -7.096 2.656 1.00 96.12 129 ASP A N 1
ATOM 973 C CA . ASP A 1 129 ? -6.058 -7.871 3.893 1.00 96.12 129 ASP A CA 1
ATOM 974 C C . ASP A 1 129 ? -6.177 -6.971 5.128 1.00 96.12 129 ASP A C 1
ATOM 976 O O . ASP A 1 129 ? -6.833 -7.345 6.096 1.00 96.12 129 ASP A O 1
ATOM 980 N N . MET A 1 130 ? -5.616 -5.759 5.085 1.00 95.81 130 MET A N 1
ATOM 981 C CA . MET A 1 130 ? -5.743 -4.780 6.167 1.00 95.81 130 MET A CA 1
ATOM 982 C C . MET A 1 130 ? -7.179 -4.282 6.320 1.00 95.81 130 MET A C 1
ATOM 984 O O . MET A 1 130 ? -7.685 -4.196 7.436 1.00 95.81 130 MET A O 1
ATOM 988 N N . ILE A 1 131 ? -7.860 -3.984 5.212 1.00 94.81 131 ILE A N 1
ATOM 989 C CA . ILE A 1 131 ? -9.276 -3.597 5.237 1.00 94.81 131 ILE A CA 1
ATOM 990 C C . ILE A 1 131 ? -10.132 -4.754 5.769 1.00 94.81 131 ILE A C 1
ATOM 992 O O . ILE A 1 131 ? -10.995 -4.527 6.613 1.00 94.81 131 ILE A O 1
ATOM 996 N N . ALA A 1 132 ? -9.859 -5.988 5.338 1.00 94.75 132 ALA A N 1
ATOM 997 C CA . ALA A 1 132 ? -10.554 -7.172 5.833 1.00 94.75 132 ALA A CA 1
ATOM 998 C C . ALA A 1 132 ? -10.322 -7.400 7.337 1.00 94.75 132 ALA A C 1
ATOM 1000 O O . ALA A 1 132 ? -11.259 -7.739 8.056 1.00 94.75 132 ALA A O 1
ATOM 1001 N N . GLU A 1 133 ? -9.100 -7.177 7.831 1.00 95.50 133 GLU A N 1
ATOM 1002 C CA . GLU A 1 133 ? -8.779 -7.216 9.261 1.00 95.50 133 GLU A CA 1
ATOM 1003 C C . GLU A 1 133 ? -9.560 -6.151 10.035 1.00 95.50 133 GLU A C 1
ATOM 1005 O O . GLU A 1 133 ? -10.172 -6.448 11.059 1.00 95.50 133 GLU A O 1
ATOM 1010 N N . LEU A 1 134 ? -9.609 -4.923 9.513 1.00 94.44 134 LEU A N 1
ATOM 1011 C CA . LEU A 1 134 ? -10.387 -3.842 10.110 1.00 94.44 134 LEU A CA 1
ATOM 1012 C C . LEU A 1 134 ? -11.882 -4.146 10.121 1.00 94.44 134 LEU A C 1
ATOM 1014 O O . LEU A 1 134 ? -12.553 -3.731 11.057 1.00 94.44 134 LEU A O 1
ATOM 1018 N N . ASP A 1 135 ? -12.419 -4.872 9.143 1.00 93.75 135 ASP A N 1
ATOM 1019 C CA . ASP A 1 135 ? -13.841 -5.222 9.088 1.00 93.75 135 ASP A CA 1
ATOM 1020 C C . ASP A 1 135 ? -14.252 -6.276 10.133 1.00 93.75 135 ASP A C 1
ATOM 1022 O O . ASP A 1 135 ? -15.429 -6.340 10.496 1.00 93.75 135 ASP A O 1
ATOM 1026 N N . GLN A 1 136 ? -13.303 -7.012 10.722 1.00 93.31 136 GLN A N 1
ATOM 1027 C CA . GLN A 1 136 ? -13.581 -7.962 11.804 1.00 93.31 136 GLN A CA 1
ATOM 1028 C C . GLN A 1 136 ? -14.152 -7.277 13.055 1.00 93.31 136 GLN A C 1
ATOM 1030 O O . GLN A 1 136 ? -13.927 -6.092 13.319 1.00 93.31 136 GLN A O 1
ATOM 1035 N N . SER A 1 137 ? -14.889 -8.039 13.868 1.00 90.19 137 SER A N 1
ATOM 1036 C CA . SER A 1 137 ? -15.459 -7.549 15.132 1.00 90.19 137 SER A CA 1
ATOM 1037 C C . SER A 1 137 ? -14.387 -7.166 16.158 1.00 90.19 137 SER A C 1
ATOM 1039 O O . SER A 1 137 ? -14.616 -6.266 16.959 1.00 90.19 137 SER A O 1
ATOM 1041 N N . SER A 1 138 ? -13.221 -7.818 16.118 1.00 90.69 138 SER A N 1
ATOM 1042 C CA . SER A 1 138 ? -12.078 -7.536 16.991 1.00 90.69 138 SER A CA 1
ATOM 1043 C C . SER A 1 138 ? -10.774 -7.593 16.179 1.00 90.69 138 SER A C 1
ATOM 1045 O O . SER A 1 138 ? -10.131 -8.641 16.136 1.00 90.69 138 SER A O 1
ATOM 1047 N N . PRO A 1 139 ? -10.414 -6.499 15.478 1.00 91.94 139 PRO A N 1
ATOM 1048 C CA . PRO A 1 139 ? -9.177 -6.423 14.705 1.00 91.94 139 PRO A CA 1
ATOM 1049 C C . PRO A 1 139 ? -7.953 -6.555 15.609 1.00 91.94 139 PRO A C 1
ATOM 1051 O O . PRO A 1 139 ? -7.913 -5.963 16.688 1.00 91.94 139 PRO A O 1
ATOM 1054 N N . GLN A 1 140 ? -6.937 -7.282 15.154 1.00 94.38 140 GLN A N 1
ATOM 1055 C CA . GLN A 1 140 ? -5.700 -7.485 15.900 1.00 94.38 140 GLN A CA 1
ATOM 1056 C C . GLN A 1 140 ? -4.681 -6.376 15.582 1.00 94.38 140 GLN A C 1
ATOM 1058 O O . GLN A 1 140 ? -4.206 -6.297 14.443 1.00 94.38 140 GLN A O 1
ATOM 1063 N N . PRO A 1 141 ? -4.268 -5.553 16.567 1.00 93.75 141 PRO A N 1
ATOM 1064 C CA . PRO A 1 141 ? -3.322 -4.455 16.342 1.00 93.75 141 PRO A CA 1
ATOM 1065 C C . PRO A 1 141 ? -1.989 -4.900 15.728 1.00 93.75 141 PRO A C 1
ATOM 1067 O O . PRO A 1 141 ? -1.477 -4.241 14.826 1.00 93.75 141 PRO A O 1
ATOM 1070 N N . GLU A 1 142 ? -1.453 -6.047 16.153 1.00 94.31 142 GLU A N 1
ATOM 1071 C CA . GLU A 1 142 ? -0.191 -6.581 15.620 1.00 94.31 142 GLU A CA 1
ATOM 1072 C C . GLU A 1 142 ? -0.299 -6.985 14.148 1.00 94.31 142 GLU A C 1
ATOM 1074 O O . GLU A 1 142 ? 0.622 -6.756 13.363 1.00 94.31 142 GLU A O 1
ATOM 1079 N N . ARG A 1 143 ? -1.451 -7.528 13.738 1.00 95.75 143 ARG A N 1
ATOM 1080 C CA . ARG A 1 143 ? -1.697 -7.869 12.337 1.00 95.75 143 ARG A CA 1
ATOM 1081 C C . ARG A 1 143 ? -1.841 -6.619 11.476 1.00 95.75 143 ARG A C 1
ATOM 1083 O O . ARG A 1 143 ? -1.290 -6.577 10.380 1.00 95.75 143 ARG A O 1
ATOM 1090 N N . LEU A 1 144 ? -2.533 -5.596 11.974 1.00 95.19 144 LEU A N 1
ATOM 1091 C CA . LEU A 1 144 ? -2.652 -4.307 11.289 1.00 95.19 144 LEU A CA 1
ATOM 1092 C C . LEU A 1 144 ? -1.288 -3.631 11.117 1.00 95.19 144 LEU A C 1
ATOM 1094 O O . LEU A 1 144 ? -0.989 -3.153 10.024 1.00 95.19 144 LEU A O 1
ATOM 1098 N N . ARG A 1 145 ? -0.442 -3.668 12.155 1.00 96.25 145 ARG A N 1
ATOM 1099 C CA . ARG A 1 145 ? 0.936 -3.170 12.091 1.00 96.25 145 ARG A CA 1
ATOM 1100 C C . ARG A 1 145 ? 1.749 -3.914 11.040 1.00 96.25 145 ARG A C 1
ATOM 1102 O O . ARG A 1 145 ? 2.334 -3.272 10.174 1.00 96.25 145 ARG A O 1
ATOM 1109 N N . LEU A 1 146 ? 1.738 -5.248 11.073 1.00 96.69 146 LEU A N 1
ATOM 1110 C CA . LEU A 1 146 ? 2.444 -6.071 10.089 1.00 96.69 146 LEU A CA 1
ATOM 1111 C C . LEU A 1 146 ? 2.026 -5.711 8.657 1.00 96.69 146 LEU A C 1
ATOM 1113 O O . LEU A 1 146 ? 2.880 -5.472 7.805 1.00 96.69 146 LEU A O 1
ATOM 1117 N N . LEU A 1 147 ? 0.719 -5.630 8.400 1.00 97.25 147 LEU A N 1
ATOM 1118 C CA . LEU A 1 147 ? 0.192 -5.297 7.079 1.00 97.25 147 LEU A CA 1
ATOM 1119 C C . LEU A 1 147 ? 0.610 -3.889 6.646 1.00 97.25 147 LEU A C 1
ATOM 1121 O O . LEU A 1 147 ? 1.094 -3.731 5.527 1.00 97.25 147 LEU A O 1
ATOM 1125 N N . ALA A 1 148 ? 0.507 -2.890 7.527 1.00 95.44 148 ALA A N 1
ATOM 1126 C CA . ALA A 1 148 ? 0.932 -1.519 7.247 1.00 95.44 148 ALA A CA 1
ATOM 1127 C C . ALA A 1 148 ? 2.434 -1.429 6.924 1.00 95.44 148 ALA A C 1
ATOM 1129 O O . ALA A 1 148 ? 2.815 -0.798 5.936 1.00 95.44 148 ALA A O 1
ATOM 1130 N N . THR A 1 149 ? 3.284 -2.128 7.682 1.00 96.81 149 THR A N 1
ATOM 1131 C CA . THR A 1 149 ? 4.723 -2.225 7.398 1.00 96.81 149 THR A CA 1
ATOM 1132 C C . THR A 1 149 ? 4.990 -2.883 6.046 1.00 96.81 149 THR A C 1
ATOM 1134 O O . THR A 1 149 ? 5.816 -2.393 5.281 1.00 96.81 149 THR A O 1
ATOM 1137 N N . MET A 1 150 ? 4.284 -3.967 5.709 1.00 97.06 150 MET A N 1
ATOM 1138 C CA . MET A 1 150 ? 4.455 -4.639 4.417 1.00 97.06 150 MET A CA 1
ATOM 1139 C C . MET A 1 150 ? 3.964 -3.784 3.242 1.00 97.06 150 MET A C 1
ATOM 1141 O O . MET A 1 150 ? 4.568 -3.824 2.172 1.00 97.06 150 MET A O 1
ATOM 1145 N N . ILE A 1 151 ? 2.885 -3.013 3.414 1.00 96.19 151 ILE A N 1
ATOM 1146 C CA . ILE A 1 151 ? 2.412 -2.048 2.410 1.00 96.19 151 ILE A CA 1
ATOM 1147 C C . ILE A 1 151 ? 3.502 -1.008 2.153 1.00 96.19 151 ILE A C 1
ATOM 1149 O O . ILE A 1 151 ? 3.918 -0.848 1.008 1.00 96.19 151 ILE A O 1
ATOM 1153 N N . TYR A 1 152 ? 3.999 -0.358 3.209 1.00 95.62 152 TYR A N 1
ATOM 1154 C CA . TYR A 1 152 ? 5.056 0.646 3.098 1.00 95.62 152 TYR A CA 1
ATOM 1155 C C . TYR A 1 152 ? 6.322 0.074 2.448 1.00 95.62 152 TYR A C 1
ATOM 1157 O O . TYR A 1 152 ? 6.817 0.640 1.478 1.00 95.62 152 TYR A O 1
ATOM 1165 N N . ALA A 1 153 ? 6.792 -1.091 2.901 1.00 94.62 153 ALA A N 1
ATOM 1166 C CA . ALA A 1 153 ? 7.993 -1.725 2.362 1.00 94.62 153 ALA A CA 1
ATOM 1167 C C . ALA A 1 153 ? 7.866 -2.088 0.873 1.00 94.62 153 ALA A C 1
ATOM 1169 O O . ALA A 1 153 ? 8.845 -2.004 0.135 1.00 94.62 153 ALA A O 1
ATOM 1170 N N . ASN A 1 154 ? 6.682 -2.503 0.415 1.00 94.19 154 ASN A N 1
ATOM 1171 C CA . ASN A 1 154 ? 6.456 -2.778 -1.004 1.00 94.19 154 ASN A CA 1
ATOM 1172 C C . ASN A 1 154 ? 6.419 -1.490 -1.826 1.00 94.19 154 ASN A C 1
ATOM 1174 O O . ASN A 1 154 ? 6.995 -1.462 -2.908 1.00 94.19 154 ASN A O 1
ATOM 1178 N N . LEU A 1 155 ? 5.793 -0.427 -1.308 1.00 93.00 155 LEU A N 1
ATOM 1179 C CA . LEU A 1 155 ? 5.774 0.871 -1.981 1.00 93.00 155 LEU A CA 1
ATOM 1180 C C . LEU A 1 155 ? 7.173 1.468 -2.080 1.00 93.00 155 LEU A C 1
ATOM 1182 O O . LEU A 1 155 ? 7.563 1.860 -3.167 1.00 93.00 155 LEU A O 1
ATOM 1186 N N . GLU A 1 156 ? 7.967 1.436 -1.009 1.00 93.06 156 GLU A N 1
ATOM 1187 C CA . GLU A 1 156 ? 9.353 1.921 -1.026 1.00 93.06 156 GLU A CA 1
ATOM 1188 C C . GLU A 1 156 ? 10.211 1.198 -2.083 1.00 93.06 156 GLU A C 1
ATOM 1190 O O . GLU A 1 156 ? 11.098 1.792 -2.700 1.00 93.06 156 GLU A O 1
ATOM 1195 N N . LYS A 1 157 ? 9.937 -0.089 -2.327 1.00 93.00 157 LYS A N 1
ATOM 1196 C CA . LYS A 1 157 ? 10.644 -0.895 -3.329 1.00 93.00 157 LYS A CA 1
ATOM 1197 C C . LYS A 1 157 ? 10.245 -0.585 -4.766 1.00 93.00 157 LYS A C 1
ATOM 1199 O O . LYS A 1 157 ? 11.013 -0.937 -5.657 1.00 93.00 157 LYS A O 1
ATOM 1204 N N . VAL A 1 158 ? 9.099 0.053 -5.026 1.00 90.50 158 VAL A N 1
ATOM 1205 C CA . VAL A 1 158 ? 8.623 0.328 -6.397 1.00 90.50 158 VAL A CA 1
ATOM 1206 C C . VAL A 1 158 ? 9.695 1.054 -7.208 1.00 90.50 158 VAL A C 1
ATOM 1208 O O . VAL A 1 158 ? 10.006 0.635 -8.319 1.00 90.50 158 VAL A O 1
ATOM 1211 N N . SER A 1 159 ? 10.330 2.071 -6.624 1.00 88.44 159 SER A N 1
ATOM 1212 C CA . SER A 1 159 ? 11.398 2.847 -7.265 1.00 88.44 159 SER A CA 1
ATOM 1213 C C . SER A 1 159 ? 12.797 2.229 -7.136 1.00 88.44 159 SER A C 1
ATOM 1215 O O . SER A 1 159 ? 13.771 2.905 -7.440 1.00 88.44 159 SER A O 1
ATOM 1217 N N . ARG A 1 160 ? 12.934 0.987 -6.651 1.00 91.69 160 ARG A N 1
ATOM 1218 C CA . ARG A 1 160 ? 14.224 0.313 -6.397 1.00 91.69 160 ARG A CA 1
ATOM 1219 C C . ARG A 1 160 ? 14.316 -1.067 -7.064 1.00 91.69 160 ARG A C 1
ATOM 1221 O O . ARG A 1 160 ? 14.455 -2.077 -6.363 1.00 91.69 160 ARG A O 1
ATOM 1228 N N . PRO A 1 161 ? 14.200 -1.158 -8.399 1.00 88.75 161 PRO A N 1
ATOM 1229 C CA . PRO A 1 161 ? 14.345 -2.428 -9.093 1.00 88.75 161 PRO A CA 1
ATOM 1230 C C . PRO A 1 161 ? 15.760 -3.008 -8.902 1.00 88.75 161 PRO A C 1
ATOM 1232 O O . PRO A 1 161 ? 16.708 -2.253 -8.677 1.00 88.75 161 PRO A O 1
ATOM 1235 N N . PRO A 1 162 ? 15.928 -4.338 -8.982 1.00 87.25 162 PRO A N 1
ATOM 1236 C CA . PRO A 1 162 ? 17.239 -4.976 -9.005 1.00 87.25 162 PRO A CA 1
ATOM 1237 C C . PRO A 1 162 ? 18.098 -4.432 -10.150 1.00 87.25 162 PRO A C 1
ATOM 1239 O O . PRO A 1 162 ? 17.579 -4.098 -11.218 1.00 87.25 162 PRO A O 1
ATOM 1242 N N . ALA A 1 163 ? 19.416 -4.386 -9.947 1.00 77.50 163 ALA A N 1
ATOM 1243 C CA . ALA A 1 163 ? 20.347 -4.135 -11.042 1.00 77.50 163 ALA A CA 1
ATOM 1244 C C . ALA A 1 163 ? 20.270 -5.308 -12.036 1.00 77.50 163 ALA A C 1
ATOM 1246 O O . ALA A 1 163 ? 20.454 -6.459 -11.639 1.00 77.50 163 ALA A O 1
ATOM 1247 N N . GLY A 1 164 ? 19.915 -5.007 -13.289 1.00 62.16 164 GLY A N 1
ATOM 1248 C CA . GLY A 1 164 ? 19.764 -5.993 -14.367 1.00 62.16 164 GLY A CA 1
ATOM 1249 C C . GLY A 1 164 ? 21.073 -6.514 -14.941 1.00 62.16 164 GLY A C 1
ATOM 1250 O O . GLY A 1 164 ? 22.127 -5.877 -14.718 1.00 62.16 164 GLY A O 1
#

pLDDT: mean 77.09, std 19.5, range [36.28, 97.25]

Secondary structure (DSSP, 8-state):
---------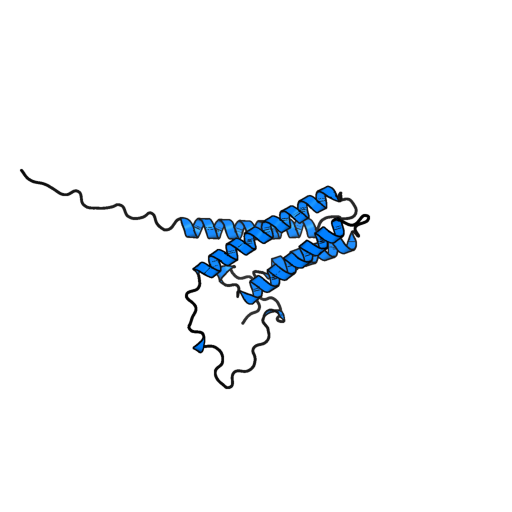-----SSHHHHHHHHHHHHHHHHHHHHHHHHHS-TTTS-HHHHHHHHHHHHHHHHHHHHHHHHHHHHT--PPPGGGS--TTPPPPPPGGGSPP-S---GGGS-HHHHHHHHHHHHHHHHHHHHHHHSSS--HHHHHHHHHHHHHHHHHHT-PPP-

Sequence (164 aa):
MRNLVAVFTVIILTFASAGVTLAREAASYEQALNLAKELSEQDFNTATKETLRLKAVGLAHILNNFALNEAEVRAESKVAPPLAALSRPGEAPKPDILTQPAGETVALDQVPDAWFLGMMDAARRNMRDMIAELDQSSPQPERLRLLATMIYANLEKVSRPPAG